Protein AF-A0A926Z4F2-F1 (afdb_monomer)

Solvent-accessible surface area (backbone atoms only — not comparable to full-atom values): 3874 Å² total; per-residue (Å²): 131,83,76,52,70,67,58,56,51,50,56,56,52,71,72,44,54,73,68,56,44,51,51,50,52,53,52,51,53,49,52,54,49,53,52,52,51,52,51,50,51,68,67,31,66,66,56,49,48,51,53,50,50,53,51,50,56,54,58,54,54,70,72,78,68,129

Foldseek 3Di:
DPPDPVNVVVVVLVPDDPVVNVVVVVVVVVVVVVVVVVVVCVVDPVSVVVVVVVVVVVVVVVVVPD

Structure (mmCIF, N/CA/C/O backbone):
data_AF-A0A926Z4F2-F1
#
_entry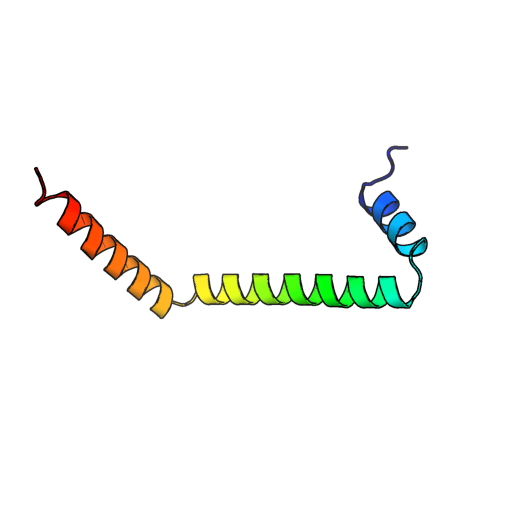.id   AF-A0A926Z4F2-F1
#
loop_
_atom_site.group_PDB
_atom_site.id
_atom_site.type_symbol
_atom_site.label_atom_id
_atom_site.label_alt_id
_atom_site.label_comp_id
_atom_site.label_asym_id
_atom_site.label_entity_id
_atom_site.label_seq_id
_atom_site.pdbx_PDB_ins_code
_atom_site.Cartn_x
_atom_site.Cartn_y
_atom_site.Cartn_z
_atom_site.occupancy
_atom_site.B_iso_or_equiv
_atom_site.auth_seq_id
_atom_site.auth_comp_id
_atom_site.auth_asym_id
_atom_site.auth_atom_id
_atom_site.pdbx_PDB_model_num
ATOM 1 N N . MET A 1 1 ? -3.990 4.911 -29.631 1.00 46.25 1 MET A N 1
ATOM 2 C CA . MET A 1 1 ? -4.009 3.904 -28.549 1.00 46.25 1 MET A CA 1
ATOM 3 C C . MET A 1 1 ? -3.627 4.638 -27.272 1.00 46.25 1 MET A C 1
ATOM 5 O O . MET A 1 1 ? -2.475 5.030 -27.146 1.00 46.25 1 MET A O 1
ATOM 9 N N . CYS A 1 2 ? -4.586 4.986 -26.411 1.00 53.59 2 CYS A N 1
ATOM 10 C CA . CYS A 1 2 ? -4.279 5.688 -25.161 1.00 53.59 2 CYS A CA 1
ATOM 11 C C . CYS A 1 2 ? -3.425 4.756 -24.295 1.00 53.59 2 CYS A C 1
ATOM 13 O O . CYS A 1 2 ? -3.880 3.659 -23.973 1.00 53.59 2 CYS A O 1
ATOM 15 N N . LEU A 1 3 ? -2.185 5.139 -23.967 1.00 59.91 3 LEU A N 1
ATOM 16 C CA . LEU A 1 3 ? -1.412 4.390 -22.980 1.00 59.91 3 LEU A CA 1
ATOM 17 C C . LEU A 1 3 ? -2.213 4.412 -21.677 1.00 59.91 3 LEU A C 1
ATOM 19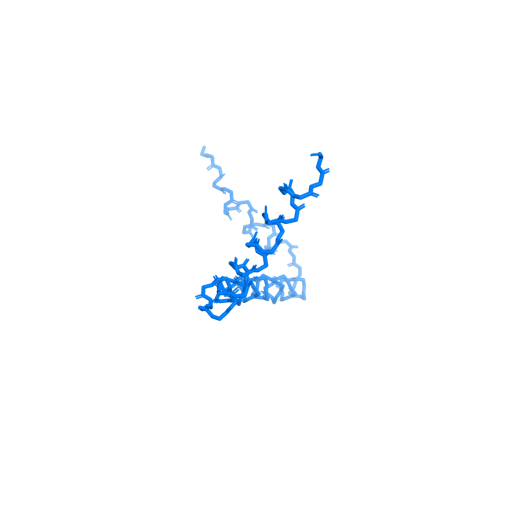 O O . LEU A 1 3 ? -2.455 5.477 -21.117 1.00 59.91 3 LEU A O 1
ATOM 23 N N . SER A 1 4 ? -2.639 3.243 -21.203 1.00 84.62 4 SER A N 1
ATOM 24 C CA . SER A 1 4 ? -3.179 3.111 -19.853 1.00 84.62 4 SER A CA 1
ATOM 25 C C . SER A 1 4 ? -2.152 3.665 -18.866 1.00 84.62 4 SER A C 1
ATOM 27 O O . SER A 1 4 ? -0.966 3.361 -19.014 1.00 84.62 4 SER A O 1
ATOM 29 N N . ASN A 1 5 ? -2.584 4.410 -17.847 1.00 86.31 5 ASN A N 1
ATOM 30 C CA . ASN A 1 5 ? -1.695 4.973 -16.820 1.00 86.31 5 ASN A CA 1
ATOM 31 C C . ASN A 1 5 ? -0.721 3.927 -16.242 1.00 86.31 5 ASN A C 1
ATOM 33 O O . ASN A 1 5 ? 0.441 4.231 -15.997 1.00 86.31 5 ASN A O 1
ATOM 37 N N . LEU A 1 6 ? -1.153 2.665 -16.137 1.00 87.25 6 LEU A N 1
ATOM 38 C CA . LEU A 1 6 ? -0.311 1.542 -15.714 1.00 87.25 6 LEU A CA 1
ATOM 39 C C . LEU A 1 6 ? 0.903 1.282 -16.622 1.00 87.25 6 LEU A C 1
ATOM 41 O O . LEU A 1 6 ? 1.967 0.939 -16.127 1.00 87.25 6 LEU A O 1
ATOM 45 N N . ASN A 1 7 ? 0.775 1.472 -17.936 1.00 89.50 7 ASN A N 1
ATOM 46 C CA . ASN A 1 7 ? 1.871 1.273 -18.893 1.00 89.50 7 ASN A CA 1
ATOM 47 C C . ASN A 1 7 ? 2.918 2.391 -18.765 1.00 89.50 7 ASN A C 1
ATOM 49 O O . ASN A 1 7 ? 4.116 2.138 -18.829 1.00 89.50 7 ASN A O 1
ATOM 53 N N . VAL A 1 8 ? 2.469 3.626 -18.518 1.00 93.12 8 VAL A N 1
ATOM 54 C CA . VAL A 1 8 ? 3.379 4.745 -18.226 1.00 93.12 8 VAL A CA 1
ATOM 55 C C . VAL A 1 8 ? 4.154 4.471 -16.936 1.00 93.12 8 VAL A C 1
ATOM 57 O O . VAL A 1 8 ? 5.373 4.586 -16.931 1.00 93.12 8 VAL A O 1
ATOM 60 N N . ILE A 1 9 ? 3.463 4.030 -15.882 1.00 92.44 9 ILE A N 1
ATOM 61 C CA . ILE A 1 9 ? 4.082 3.702 -14.592 1.00 92.44 9 ILE A CA 1
ATOM 62 C C . ILE A 1 9 ? 5.091 2.557 -14.734 1.00 92.44 9 ILE A C 1
ATOM 64 O O . ILE A 1 9 ? 6.204 2.683 -14.236 1.00 92.44 9 ILE A O 1
ATOM 68 N N . ALA A 1 10 ? 4.745 1.480 -15.446 1.00 92.25 10 ALA A N 1
ATOM 69 C CA . ALA A 1 10 ? 5.655 0.355 -15.668 1.00 92.25 10 ALA A CA 1
ATOM 70 C C . ALA A 1 10 ? 6.962 0.807 -16.336 1.00 92.25 10 ALA A C 1
ATOM 72 O O . ALA A 1 10 ? 8.041 0.530 -15.826 1.00 92.25 10 ALA A O 1
ATOM 73 N N . LYS A 1 11 ? 6.871 1.614 -17.401 1.00 93.19 11 LYS A N 1
ATOM 74 C CA . LYS A 1 11 ? 8.055 2.176 -18.070 1.00 93.19 11 LYS A CA 1
ATOM 75 C C . LYS A 1 11 ? 8.885 3.079 -17.163 1.00 93.19 11 LYS A C 1
ATOM 77 O O . LYS A 1 11 ? 10.106 3.098 -17.275 1.00 93.19 11 LYS A O 1
ATOM 82 N N . SER A 1 12 ? 8.239 3.854 -16.294 1.00 94.88 12 SER A N 1
ATOM 83 C CA . SER A 1 12 ? 8.943 4.692 -15.322 1.00 94.88 12 SER A CA 1
ATOM 84 C C . SER A 1 12 ? 9.665 3.862 -14.262 1.00 94.88 12 SER A C 1
ATOM 86 O O . SER A 1 12 ? 10.748 4.257 -13.853 1.00 94.88 12 SER A O 1
ATOM 88 N N . ILE A 1 13 ? 9.107 2.720 -13.852 1.00 94.38 13 ILE A N 1
ATOM 89 C CA . ILE A 1 13 ? 9.764 1.781 -12.932 1.00 94.38 13 ILE A CA 1
ATOM 90 C C . ILE A 1 13 ? 10.957 1.110 -13.619 1.00 94.38 13 ILE A C 1
ATOM 92 O O . ILE A 1 13 ? 12.031 1.053 -13.030 1.00 94.38 13 ILE A O 1
ATOM 96 N N . ASP A 1 14 ? 10.808 0.683 -14.876 1.00 94.44 14 ASP A N 1
ATOM 97 C CA . ASP A 1 14 ? 11.893 0.065 -15.653 1.00 94.44 14 ASP A CA 1
ATOM 98 C C . ASP A 1 14 ? 13.091 1.007 -15.862 1.00 94.44 14 ASP A C 1
ATOM 100 O O . ASP A 1 14 ? 14.217 0.552 -16.056 1.00 94.44 14 ASP A O 1
ATOM 104 N N . ALA A 1 15 ? 12.863 2.324 -15.824 1.00 96.31 15 ALA A N 1
ATOM 105 C CA . ALA A 1 15 ? 13.917 3.331 -15.924 1.00 96.31 15 ALA A CA 1
ATOM 106 C C . ALA A 1 15 ? 14.731 3.507 -14.625 1.00 96.31 15 ALA A C 1
ATOM 108 O O . ALA A 1 15 ? 15.800 4.117 -14.663 1.00 96.31 15 ALA A O 1
ATOM 109 N N . LEU A 1 16 ? 14.238 2.999 -13.492 1.00 96.69 16 LEU A N 1
ATOM 110 C CA . LEU A 1 16 ? 14.931 3.032 -12.205 1.00 96.69 16 LEU A CA 1
ATOM 111 C C . LEU A 1 16 ? 15.984 1.925 -12.128 1.00 96.69 16 LEU A C 1
ATOM 113 O O . LEU A 1 16 ? 15.806 0.835 -12.679 1.00 96.69 16 LEU A O 1
ATOM 117 N N . ASN A 1 17 ? 17.058 2.161 -11.379 1.00 97.81 17 ASN A N 1
ATOM 118 C CA . ASN A 1 17 ? 18.014 1.099 -11.072 1.00 97.81 17 ASN A CA 1
ATOM 119 C C . ASN A 1 17 ? 17.449 0.115 -10.026 1.00 97.81 17 ASN A C 1
ATOM 121 O O . ASN A 1 17 ? 16.466 0.399 -9.345 1.00 97.81 17 ASN A O 1
ATOM 125 N N . LEU A 1 18 ? 18.087 -1.050 -9.866 1.00 97.12 18 LEU A N 1
ATOM 126 C CA . LEU A 1 18 ? 17.593 -2.105 -8.967 1.00 97.12 18 LEU A CA 1
ATOM 127 C C . LEU A 1 18 ? 17.430 -1.653 -7.507 1.00 97.12 18 LEU A C 1
ATOM 129 O O . LEU A 1 18 ? 16.489 -2.082 -6.844 1.00 97.12 18 LEU A O 1
ATOM 133 N N . THR A 1 19 ? 18.308 -0.781 -7.008 1.00 98.25 19 THR A N 1
ATOM 134 C CA . THR A 1 19 ? 18.214 -0.247 -5.641 1.00 98.25 19 THR A CA 1
ATOM 135 C C . THR A 1 19 ? 16.983 0.643 -5.485 1.00 98.25 19 THR A C 1
ATOM 137 O O . THR A 1 19 ? 16.250 0.524 -4.507 1.00 98.25 19 THR A O 1
ATOM 140 N N . GLU A 1 20 ? 16.726 1.509 -6.463 1.00 97.81 20 GLU A N 1
ATOM 141 C CA . GLU A 1 20 ? 15.552 2.388 -6.486 1.00 97.81 20 GLU A CA 1
ATOM 142 C C . GLU A 1 20 ? 14.250 1.595 -6.639 1.00 97.81 20 GLU A C 1
ATOM 144 O O . GLU A 1 20 ? 13.269 1.886 -5.954 1.00 97.81 20 GLU A O 1
ATOM 149 N N . GLN A 1 21 ? 14.244 0.566 -7.491 1.00 97.75 21 GLN A N 1
ATOM 150 C CA . GLN A 1 21 ? 13.093 -0.325 -7.645 1.00 97.75 21 GLN A CA 1
ATOM 151 C C . GLN A 1 21 ? 12.780 -1.070 -6.343 1.00 97.75 21 GLN A C 1
ATOM 153 O O . GLN A 1 21 ? 11.617 -1.137 -5.942 1.00 97.75 21 GLN A O 1
ATOM 158 N N . LEU A 1 22 ? 13.805 -1.596 -5.661 1.00 97.56 22 LEU A N 1
ATOM 159 C CA . LEU A 1 22 ? 13.637 -2.285 -4.383 1.00 97.56 22 LEU A CA 1
ATOM 160 C C . LEU A 1 22 ? 13.091 -1.339 -3.309 1.00 97.56 22 LEU A C 1
ATOM 162 O O . LEU A 1 22 ? 12.105 -1.664 -2.650 1.00 97.56 22 LEU A O 1
ATOM 166 N N . TRP A 1 23 ? 13.674 -0.145 -3.190 1.00 98.19 23 TRP A N 1
ATOM 167 C CA . TRP A 1 23 ? 13.195 0.869 -2.255 1.00 98.19 23 TRP A CA 1
ATOM 168 C C . TRP A 1 23 ? 11.728 1.236 -2.519 1.00 98.19 23 TRP A C 1
ATOM 170 O O . TRP A 1 23 ? 10.922 1.308 -1.590 1.00 98.19 23 TRP A O 1
ATOM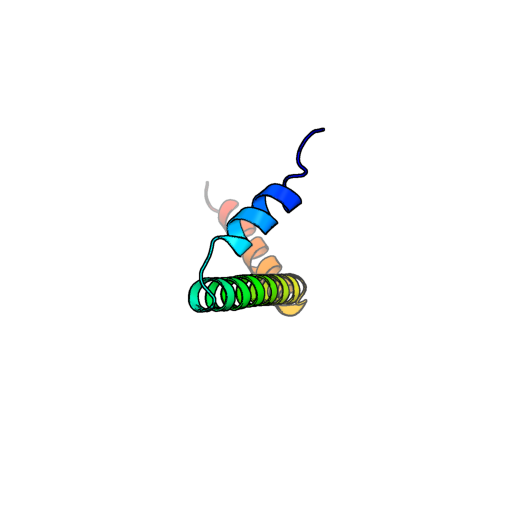 180 N N . LEU A 1 24 ? 11.353 1.428 -3.789 1.00 97.31 24 LEU A N 1
ATOM 181 C CA . LEU A 1 24 ? 9.983 1.770 -4.167 1.00 97.31 24 LEU A CA 1
ATOM 182 C C . LEU A 1 24 ? 9.002 0.642 -3.823 1.00 97.31 24 LEU A C 1
ATOM 184 O O . LEU A 1 24 ? 7.909 0.913 -3.321 1.00 97.31 24 LEU A O 1
ATOM 188 N N . LEU A 1 25 ? 9.389 -0.614 -4.058 1.00 96.56 25 LEU A N 1
ATOM 189 C CA . LEU A 1 25 ? 8.585 -1.781 -3.704 1.00 96.56 25 LEU A CA 1
ATOM 190 C C . LEU A 1 25 ? 8.315 -1.834 -2.195 1.00 96.56 25 LEU A C 1
ATOM 192 O O . LEU A 1 25 ? 7.163 -1.978 -1.781 1.00 96.56 25 LEU A O 1
ATOM 196 N N . GLU A 1 26 ? 9.357 -1.681 -1.379 1.00 98.00 26 GLU A N 1
ATOM 197 C CA . GLU A 1 26 ? 9.247 -1.673 0.083 1.00 98.00 26 GLU A CA 1
ATOM 198 C C . GLU A 1 26 ? 8.385 -0.510 0.576 1.00 98.00 26 GLU A C 1
ATOM 200 O O . GLU A 1 26 ? 7.514 -0.691 1.430 1.00 98.00 26 GLU A O 1
ATOM 205 N N . HIS A 1 27 ? 8.573 0.675 -0.002 1.00 96.94 27 HIS A N 1
ATOM 206 C CA . HIS A 1 27 ? 7.797 1.858 0.338 1.00 96.94 27 HIS A CA 1
ATOM 207 C C . HIS A 1 27 ? 6.302 1.669 0.043 1.00 96.94 27 HIS A 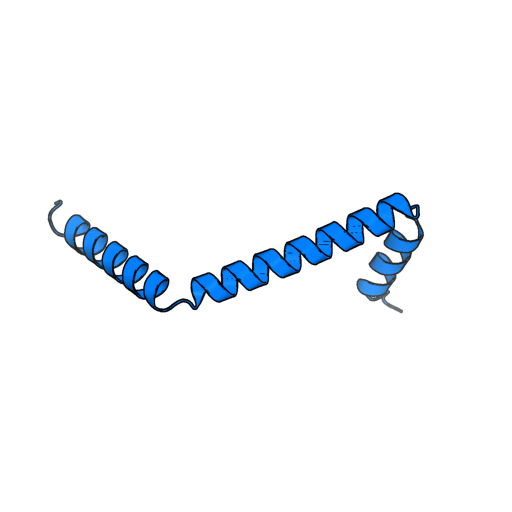C 1
ATOM 209 O O . HIS A 1 27 ? 5.457 1.967 0.892 1.00 96.94 27 HIS A O 1
ATOM 215 N N . ILE A 1 28 ? 5.957 1.126 -1.129 1.00 96.94 28 ILE A N 1
ATOM 216 C CA . ILE A 1 28 ? 4.566 0.829 -1.498 1.00 96.94 28 ILE A CA 1
ATOM 217 C C . ILE A 1 28 ? 3.982 -0.249 -0.577 1.00 96.94 28 ILE A C 1
ATOM 219 O O . ILE A 1 28 ? 2.868 -0.085 -0.076 1.00 96.94 28 ILE A O 1
ATOM 223 N N . ALA A 1 29 ? 4.727 -1.326 -0.310 1.00 97.00 29 ALA A N 1
ATOM 224 C CA . ALA A 1 29 ? 4.287 -2.390 0.589 1.00 97.00 29 ALA A CA 1
ATOM 225 C C . ALA A 1 29 ? 4.005 -1.857 2.004 1.00 97.00 29 ALA A C 1
ATOM 227 O O . ALA A 1 29 ? 2.969 -2.172 2.595 1.00 97.00 29 ALA A O 1
ATOM 228 N N . HIS A 1 30 ? 4.884 -0.995 2.521 1.00 96.44 30 HIS A N 1
ATOM 229 C CA . HIS A 1 30 ? 4.696 -0.337 3.808 1.00 96.44 30 HIS A CA 1
ATOM 230 C C . HIS A 1 30 ? 3.442 0.546 3.822 1.00 96.44 30 HIS A C 1
ATOM 232 O O . HIS A 1 30 ? 2.626 0.425 4.734 1.00 96.44 30 HIS A O 1
ATOM 238 N N . GLN A 1 31 ? 3.227 1.372 2.792 1.00 96.88 31 GLN A N 1
ATOM 239 C CA . GLN A 1 31 ? 2.019 2.199 2.698 1.00 96.88 31 GLN A CA 1
ATOM 240 C C . GLN A 1 31 ? 0.732 1.365 2.701 1.00 96.88 31 GLN A C 1
ATOM 242 O O . GLN A 1 31 ? -0.232 1.729 3.374 1.00 96.88 31 GLN A O 1
ATOM 247 N N . ILE A 1 32 ? 0.702 0.253 1.959 1.00 96.19 32 ILE A N 1
ATOM 248 C CA . ILE A 1 32 ? -0.457 -0.649 1.925 1.00 96.19 32 ILE A CA 1
ATOM 249 C C . ILE A 1 32 ? -0.715 -1.228 3.317 1.00 96.19 32 ILE A C 1
ATOM 251 O O . ILE A 1 32 ? -1.853 -1.217 3.785 1.00 96.19 32 ILE A O 1
ATOM 255 N N . ARG A 1 33 ? 0.338 -1.689 4.000 1.00 95.12 33 ARG A N 1
ATOM 256 C CA . ARG A 1 33 ? 0.231 -2.239 5.353 1.00 95.12 33 ARG A CA 1
ATOM 257 C C . ARG A 1 33 ? -0.324 -1.216 6.342 1.00 95.12 33 ARG A C 1
ATOM 259 O O . ARG A 1 33 ? -1.302 -1.522 7.013 1.00 95.12 33 ARG A O 1
ATOM 266 N N . VAL A 1 34 ? 0.237 -0.007 6.376 1.00 94.19 34 VAL A N 1
ATOM 267 C CA . VAL A 1 34 ? -0.226 1.066 7.273 1.00 94.19 34 VAL A CA 1
ATOM 268 C C . VAL A 1 34 ? -1.690 1.406 7.005 1.00 94.19 34 VAL A C 1
ATOM 270 O O . VAL A 1 34 ? -2.473 1.530 7.939 1.00 94.19 34 VAL A O 1
ATOM 273 N N . ARG A 1 35 ? -2.106 1.508 5.736 1.00 94.31 35 ARG A N 1
ATOM 274 C CA . ARG A 1 35 ? -3.517 1.762 5.402 1.00 94.31 35 ARG A CA 1
ATOM 275 C C . ARG A 1 35 ? -4.435 0.647 5.896 1.00 94.31 35 ARG A C 1
ATOM 277 O O . ARG A 1 35 ? -5.501 0.948 6.419 1.00 94.31 35 ARG A O 1
ATOM 284 N N . ASN A 1 36 ? -4.027 -0.611 5.764 1.00 92.81 36 ASN A N 1
ATOM 285 C CA . ASN A 1 36 ? -4.807 -1.738 6.272 1.00 92.81 36 ASN A CA 1
ATOM 286 C C . ASN A 1 36 ? -4.885 -1.742 7.804 1.00 92.81 36 ASN A C 1
ATOM 288 O O . ASN A 1 36 ? -5.953 -2.003 8.348 1.00 92.81 36 ASN A O 1
ATOM 292 N N . GLU A 1 37 ? -3.791 -1.418 8.495 1.00 93.00 37 GLU A N 1
ATOM 293 C CA . GLU A 1 37 ? -3.768 -1.277 9.956 1.00 93.00 37 GLU A CA 1
ATOM 294 C C . GLU A 1 37 ? -4.696 -0.141 10.412 1.00 93.00 37 GLU A C 1
ATOM 296 O O . GLU A 1 37 ? -5.508 -0.346 11.309 1.00 93.00 37 GLU A O 1
ATOM 301 N N . LEU A 1 38 ? -4.674 1.015 9.739 1.00 90.69 38 LEU A N 1
ATOM 302 C CA . LEU A 1 38 ? -5.590 2.125 10.025 1.00 90.69 38 LEU A CA 1
ATOM 303 C C . LEU A 1 38 ? -7.055 1.758 9.778 1.00 90.69 38 LEU A C 1
ATOM 305 O O . LEU A 1 38 ? -7.916 2.145 10.561 1.00 90.69 38 LEU A O 1
ATOM 309 N N . VAL A 1 39 ? -7.354 1.009 8.713 1.00 91.44 39 VAL A N 1
ATOM 310 C CA . VAL A 1 39 ? -8.713 0.503 8.464 1.00 91.44 39 VAL A CA 1
ATOM 311 C C . VAL A 1 39 ? -9.138 -0.460 9.569 1.00 91.44 39 VAL A C 1
ATOM 313 O O . VAL A 1 39 ? -10.259 -0.354 10.055 1.00 91.44 39 VAL A O 1
ATOM 316 N N . ALA A 1 40 ? -8.252 -1.357 10.005 1.00 90.50 40 ALA A N 1
ATOM 317 C CA . ALA A 1 40 ? -8.537 -2.271 11.106 1.00 90.50 40 ALA A CA 1
ATOM 318 C C . ALA A 1 40 ? -8.786 -1.514 12.420 1.00 90.50 40 ALA A C 1
ATOM 320 O O . ALA A 1 40 ? -9.765 -1.797 13.100 1.00 90.50 40 ALA A O 1
ATOM 321 N N . MET A 1 41 ? -7.970 -0.502 12.733 1.00 86.50 41 MET A N 1
ATOM 322 C CA . MET A 1 41 ? -8.175 0.376 13.891 1.00 86.50 41 MET A CA 1
ATOM 323 C C . MET A 1 41 ? -9.488 1.159 13.787 1.00 86.50 41 MET A C 1
ATOM 325 O O . MET A 1 41 ? -10.224 1.268 14.758 1.00 86.50 41 MET A O 1
ATOM 329 N N . ALA A 1 42 ? -9.827 1.675 12.605 1.00 88.00 42 ALA A N 1
ATOM 330 C CA . ALA A 1 42 ? -11.099 2.356 12.387 1.00 88.00 42 ALA A CA 1
ATOM 331 C C . ALA A 1 42 ? -12.300 1.407 12.534 1.00 88.00 42 ALA A C 1
ATOM 333 O O . ALA A 1 42 ? -13.390 1.857 12.861 1.00 88.00 42 ALA A O 1
ATOM 334 N N . GLN A 1 43 ? -12.128 0.107 12.305 1.00 89.62 43 GLN A N 1
ATOM 335 C CA . GLN A 1 43 ? -13.168 -0.900 12.521 1.00 89.62 43 GLN A CA 1
ATOM 336 C C . GLN A 1 43 ? -13.157 -1.491 13.937 1.00 89.62 43 GLN A C 1
ATOM 338 O O . GLN A 1 43 ? -14.041 -2.287 14.257 1.00 89.62 43 GLN A O 1
ATOM 343 N N . ASP A 1 44 ? -12.195 -1.116 14.783 1.00 94.56 44 ASP A N 1
ATOM 344 C CA . ASP A 1 44 ? -12.089 -1.614 16.149 1.00 94.56 44 ASP A CA 1
ATOM 345 C C . ASP A 1 44 ? -13.276 -1.106 16.998 1.00 94.56 44 ASP A C 1
ATOM 347 O O . ASP A 1 44 ? -13.463 0.110 17.137 1.00 94.56 44 ASP A O 1
ATOM 351 N N . PRO A 1 45 ? -14.095 -2.006 17.580 1.00 91.69 45 PRO A N 1
ATOM 352 C CA . PRO A 1 45 ? -15.269 -1.614 18.356 1.00 91.69 45 PRO A CA 1
ATOM 353 C C . PRO A 1 45 ? -14.952 -0.775 19.597 1.00 91.69 45 PRO A C 1
ATOM 355 O O . PRO A 1 45 ? -15.772 0.058 19.980 1.00 91.69 45 PRO A O 1
ATOM 358 N N . GLN A 1 46 ? -13.795 -0.983 20.231 1.00 94.19 46 GLN A N 1
ATOM 359 C CA . GLN A 1 46 ? -13.383 -0.207 21.397 1.00 94.19 46 GLN A CA 1
ATOM 360 C C . GLN A 1 46 ? -13.017 1.218 20.976 1.00 94.19 46 GLN A C 1
ATOM 362 O O . GLN A 1 46 ? -13.518 2.170 21.572 1.00 94.19 46 GLN A O 1
ATOM 367 N N . ILE A 1 47 ? -12.238 1.372 19.900 1.00 89.56 47 ILE A N 1
ATOM 368 C CA . ILE A 1 47 ? -11.896 2.692 19.345 1.00 89.56 47 ILE A CA 1
ATOM 369 C C . ILE A 1 47 ? -13.169 3.437 18.919 1.00 89.56 47 ILE A C 1
ATOM 371 O O . ILE A 1 47 ? -13.324 4.619 19.213 1.00 89.56 47 ILE A O 1
ATOM 375 N N . GLN A 1 48 ? -14.120 2.755 18.277 1.00 93.88 48 GLN A N 1
ATOM 376 C CA . GLN A 1 48 ? -15.403 3.356 17.896 1.00 93.88 48 GLN A CA 1
ATOM 377 C C . GLN A 1 48 ? -16.255 3.772 19.103 1.00 93.88 48 GLN A C 1
ATOM 379 O O . GLN A 1 48 ? -16.906 4.822 19.067 1.00 93.88 48 GLN A O 1
ATOM 384 N N . ALA A 1 49 ? -16.246 2.983 20.181 1.00 92.62 49 ALA A N 1
ATOM 385 C CA . ALA A 1 49 ? -16.930 3.335 21.420 1.00 92.62 49 ALA A CA 1
ATOM 386 C C . ALA A 1 49 ? -16.301 4.573 22.081 1.00 92.62 49 ALA A C 1
ATOM 388 O O . ALA A 1 49 ? -17.033 5.489 22.451 1.00 92.62 49 ALA A O 1
ATOM 389 N N . GLU A 1 50 ? -14.969 4.635 22.164 1.00 93.81 50 GLU A N 1
ATOM 390 C CA . GLU A 1 50 ? -14.232 5.790 22.695 1.00 93.81 50 GLU A CA 1
ATOM 391 C C . GLU A 1 50 ? -14.497 7.055 21.864 1.00 93.81 50 GLU A C 1
ATOM 393 O O . GLU A 1 50 ? -14.867 8.089 22.414 1.00 93.81 50 GLU A O 1
ATOM 398 N N . LEU A 1 51 ? -14.415 6.972 20.530 1.00 90.75 51 LEU A N 1
ATOM 399 C CA . LEU A 1 51 ? -14.738 8.095 19.639 1.00 90.75 51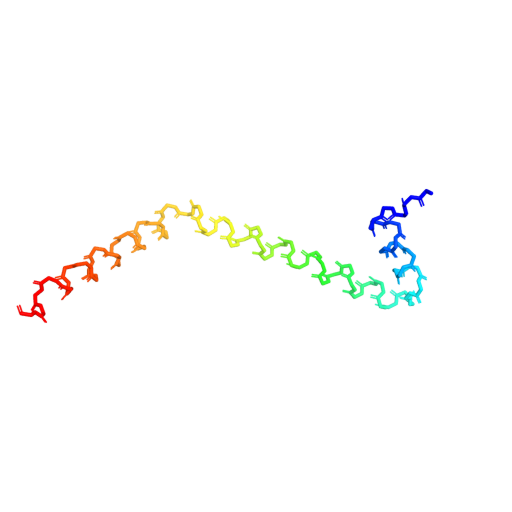 LEU A CA 1
ATOM 400 C C . LEU A 1 51 ? -16.187 8.576 19.808 1.00 90.75 51 LEU A C 1
ATOM 402 O O . LEU A 1 51 ? -16.445 9.780 19.791 1.00 90.75 51 LEU A O 1
ATOM 406 N N . SER A 1 52 ? -17.132 7.651 20.002 1.00 90.69 52 SER A N 1
ATOM 407 C CA . SER A 1 52 ? -18.538 7.990 20.248 1.00 90.69 52 SER A CA 1
ATOM 408 C C . SER A 1 52 ? -18.736 8.696 21.591 1.00 90.69 52 SER A C 1
ATOM 410 O O . SER A 1 52 ? -19.513 9.646 21.664 1.00 90.69 52 SER A O 1
ATOM 412 N N . GLN A 1 53 ? -18.032 8.265 22.642 1.00 92.06 53 GLN A N 1
ATOM 413 C CA . GLN A 1 53 ? -18.057 8.918 23.956 1.00 92.06 53 GLN A CA 1
ATOM 414 C C . GLN A 1 53 ? -17.472 10.330 23.883 1.00 92.06 53 GLN A C 1
ATOM 416 O O . GLN A 1 53 ? -18.126 11.281 24.302 1.00 92.06 53 GLN A O 1
ATOM 421 N N . ILE A 1 54 ? -16.309 10.486 23.246 1.00 88.75 54 ILE A N 1
ATOM 422 C CA . ILE A 1 54 ? -15.679 11.790 23.011 1.00 88.75 54 ILE A CA 1
ATOM 423 C C . ILE A 1 54 ? -16.644 12.729 22.271 1.00 88.75 54 ILE A C 1
ATOM 425 O O . ILE A 1 54 ? -16.854 13.870 22.680 1.00 88.75 54 ILE A O 1
ATOM 429 N N . GLN A 1 55 ? -17.293 12.251 21.204 1.00 87.81 55 GLN A N 1
ATOM 430 C CA . GLN A 1 55 ? -18.269 13.050 20.461 1.00 87.81 55 GLN A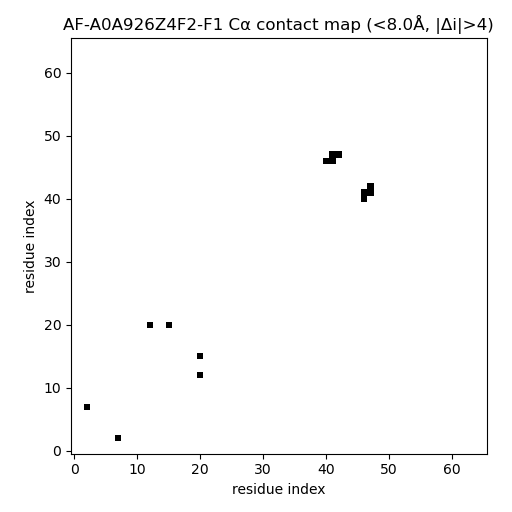 CA 1
ATOM 431 C C . GLN A 1 55 ? -19.446 13.496 21.342 1.00 87.81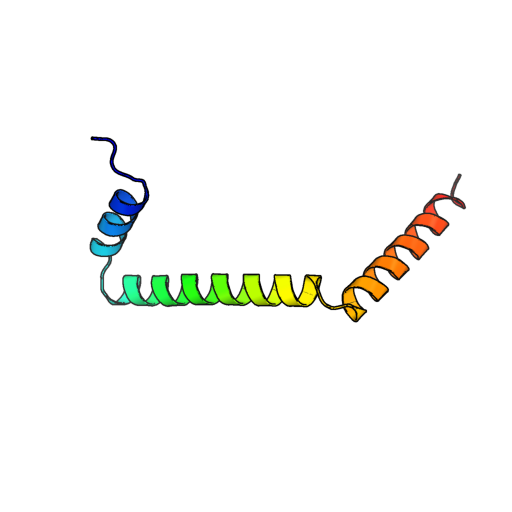 55 GLN A C 1
ATOM 433 O O . GLN A 1 55 ? -19.916 14.627 21.206 1.00 87.81 55 GLN A O 1
ATOM 438 N N . GLN A 1 56 ? -19.928 12.641 22.247 1.00 86.75 56 GLN A N 1
ATOM 439 C CA . GLN A 1 56 ? -20.996 12.991 23.187 1.00 86.75 56 GLN A CA 1
ATOM 440 C C . GLN A 1 56 ? -20.545 14.064 24.187 1.00 86.75 56 GLN A C 1
ATOM 442 O O . GLN A 1 56 ? -21.276 15.032 24.393 1.00 86.75 56 GLN A O 1
ATOM 447 N N . GLU A 1 57 ? -19.340 13.944 24.747 1.00 84.69 57 GLU A N 1
ATOM 448 C CA . GLU A 1 57 ? -18.763 14.920 25.685 1.00 84.69 57 GLU A CA 1
ATOM 449 C C . GLU A 1 57 ? -18.642 16.323 25.065 1.00 84.69 57 GLU A C 1
ATOM 451 O O . GLU A 1 57 ? -19.035 17.322 25.677 1.00 84.69 57 GLU A O 1
ATOM 456 N N . PHE A 1 58 ? -18.182 16.409 23.814 1.00 78.62 58 PHE A N 1
ATOM 457 C CA . PHE A 1 58 ? -18.103 17.683 23.093 1.00 78.62 58 PHE A CA 1
ATOM 458 C C . PHE A 1 58 ? -19.481 18.236 22.702 1.00 78.62 58 PHE A C 1
ATOM 460 O O . PHE A 1 58 ? -19.702 19.440 22.799 1.00 78.62 58 PHE A O 1
ATOM 467 N N . THR A 1 59 ? -20.441 17.374 22.352 1.00 76.25 59 THR A N 1
ATOM 468 C CA . THR A 1 59 ? -21.814 17.807 22.019 1.00 76.25 59 THR A CA 1
ATOM 469 C C . THR A 1 59 ? -22.534 18.421 23.228 1.00 76.25 59 THR A C 1
ATOM 471 O O . THR A 1 59 ? -23.339 19.335 23.070 1.00 76.25 59 THR A O 1
ATOM 474 N N . ILE A 1 60 ? -22.249 17.938 24.442 1.00 63.91 60 ILE A N 1
ATOM 475 C CA . ILE A 1 60 ? -22.824 18.473 25.687 1.00 63.91 60 ILE A CA 1
ATOM 476 C C . ILE A 1 60 ? -22.188 19.825 26.048 1.00 63.91 60 ILE A C 1
ATOM 478 O O . ILE A 1 60 ? -22.878 20.713 26.543 1.00 63.91 60 ILE A O 1
ATOM 482 N N . THR A 1 61 ? -20.899 20.006 25.750 1.00 58.06 61 THR A N 1
ATOM 483 C CA . THR A 1 61 ? -20.159 21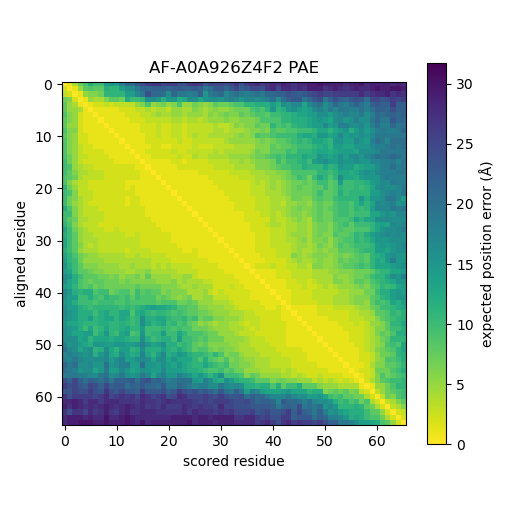.239 26.067 1.00 58.06 61 THR A CA 1
ATOM 484 C C . THR A 1 61 ? -20.571 22.414 25.165 1.00 58.06 61 THR A C 1
ATOM 486 O O . THR A 1 61 ? -20.605 23.550 25.631 1.00 58.06 61 THR A O 1
ATOM 489 N N . ASP A 1 62 ? -20.981 22.157 23.917 1.00 56.09 62 ASP A N 1
ATOM 490 C CA . ASP A 1 62 ? -21.517 23.187 23.006 1.00 56.09 62 ASP A CA 1
ATOM 491 C C . ASP A 1 62 ? -22.926 23.689 23.394 1.00 56.09 62 ASP A C 1
ATOM 493 O O . ASP A 1 62 ? -23.356 24.742 22.922 1.00 56.09 62 ASP A O 1
ATOM 497 N N . PHE A 1 63 ? -23.656 22.968 24.256 1.00 55.06 63 PHE A N 1
ATOM 498 C CA . PHE A 1 63 ? -25.011 23.339 24.692 1.00 55.06 63 PHE A CA 1
ATOM 499 C C . PHE A 1 63 ? -25.065 24.140 26.007 1.00 55.06 63 PHE A C 1
ATOM 501 O O . PHE A 1 63 ? -26.109 24.718 26.298 1.00 55.06 63 PHE A O 1
ATOM 508 N N . ASP A 1 64 ? -23.973 24.210 26.778 1.00 57.19 64 ASP A N 1
ATOM 509 C CA . ASP A 1 64 ? -23.891 24.934 28.068 1.00 57.19 64 ASP A CA 1
ATOM 510 C C . ASP A 1 64 ? -23.098 26.260 27.957 1.00 57.19 64 ASP A C 1
ATOM 512 O O . ASP A 1 64 ? -22.635 26.827 28.945 1.00 57.19 64 ASP A O 1
ATOM 516 N N . GLY A 1 65 ? -22.884 26.739 26.724 1.00 63.66 65 GLY A N 1
ATOM 517 C CA . GLY A 1 65 ? -21.905 27.780 26.392 1.00 63.66 65 GLY A CA 1
ATOM 518 C C . GLY A 1 65 ? -22.418 29.040 25.684 1.00 63.66 65 GLY A C 1
ATOM 519 O O . GLY A 1 65 ? -21.585 29.740 25.106 1.00 63.66 65 GLY A O 1
ATOM 520 N N . LEU A 1 66 ? -23.724 29.352 25.709 1.00 52.94 66 LEU A N 1
ATOM 521 C CA . LEU A 1 66 ? -24.278 30.664 25.306 1.00 52.94 66 LEU A CA 1
ATOM 522 C C . LEU A 1 66 ? -25.453 31.109 26.186 1.00 52.94 66 LEU A C 1
ATOM 524 O O . LEU A 1 66 ? -26.446 30.354 26.274 1.00 52.94 66 LEU A O 1
#

pLDDT: mean 87.15, std 13.74, range [46.25, 98.25]

Organism: NCBI:txid2949581

Radius of gyration: 22.2 Å; Cα contacts (8 Å, |Δi|>4): 7; chains: 1; bounding box: 43×33×57 Å

Sequence (66 aa):
MCLSNLNVIAKSIDALNLTEQLWLLEHIAHQIRVRNELVAMAQDPQIQAELSQIQQEFTITDFDGL

Mean predicted aligned error: 9.24 Å

Secondary structure (DSSP, 8-state):
-PPPHHHHHHHHHHTS-HHHHHHHHHHHHHHHHHHHHHHHHHT-HHHHHHHHH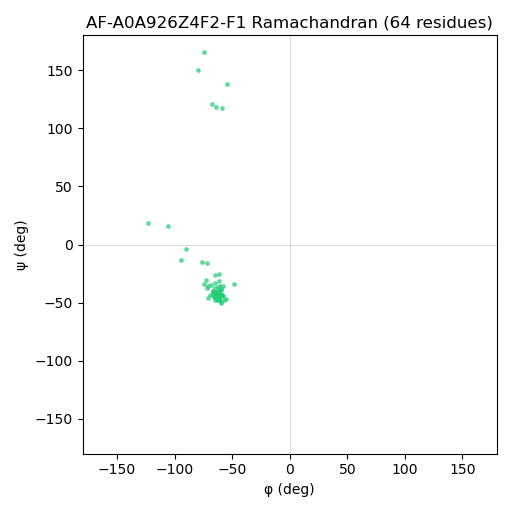HHHHHHHHTTS--